Protein AF-A0A7L4TI25-F1 (afdb_monomer_lite)

Sequence (125 aa):
MRWNRIDVKLGLTMITVFLLVFAPFVCVIDQVFCNYYYNKAKEEAHQLTSNYAQMIANNQMLMSTPMVEMAGNITQKKIFLLDEDGDMITFSGTDDLEINIKEFDLQNLFEGRPVFYEYVEPFTD

Foldseek 3Di:
DPDDPVVVVVVVVVVVVVCVVVVVVVVVCVVCVVVVVVVVVVVVVVVVVVVLVVVPVVDDPPPSAVVQQVVCVVVVHWDWDADLVRHTPHIHDDDPDPPPDDPVVVVCVNVVHDDDDDDDPDDPD

pLDDT: mean 70.93, std 12.38, range [39.41, 94.38]

Structure (mmCIF, N/CA/C/O backbone):
data_AF-A0A7L4TI25-F1
#
_entry.id   AF-A0A7L4TI25-F1
#
loop_
_atom_site.group_PDB
_atom_site.id
_atom_site.type_symbol
_atom_site.label_atom_id
_atom_site.label_alt_id
_atom_site.label_comp_id
_atom_site.label_asym_id
_atom_site.label_entity_id
_atom_site.label_seq_id
_atom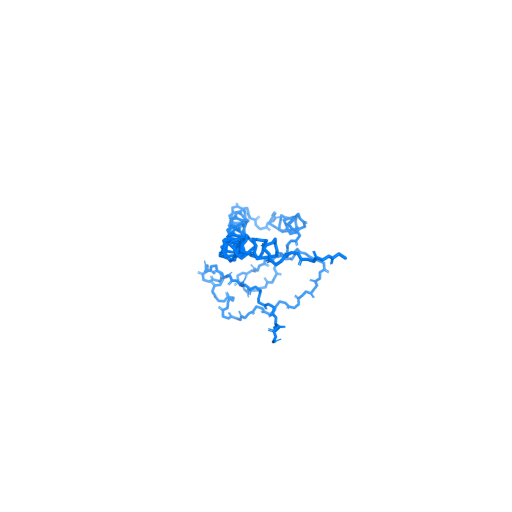_site.pdbx_PDB_ins_code
_atom_site.Cartn_x
_atom_site.Cartn_y
_atom_site.Cartn_z
_atom_site.occupancy
_atom_site.B_iso_or_equiv
_atom_site.auth_seq_id
_atom_site.auth_comp_id
_atom_site.auth_asym_id
_atom_site.auth_atom_id
_atom_site.pdbx_PDB_model_num
ATOM 1 N N . MET A 1 1 ? 18.258 21.243 -45.211 1.00 51.72 1 MET A N 1
ATOM 2 C CA . MET A 1 1 ? 19.111 20.266 -44.495 1.00 51.72 1 MET A CA 1
ATOM 3 C C . MET A 1 1 ? 18.977 18.914 -45.176 1.00 51.72 1 MET A C 1
ATOM 5 O O . MET A 1 1 ? 17.874 18.389 -45.232 1.00 51.72 1 MET A O 1
ATOM 9 N N . ARG A 1 2 ? 20.053 18.385 -45.767 1.00 60.34 2 ARG A N 1
ATOM 10 C CA . ARG A 1 2 ? 20.041 17.088 -46.460 1.00 60.34 2 ARG A CA 1
ATOM 11 C C . ARG A 1 2 ? 20.297 16.007 -45.411 1.00 60.34 2 ARG A C 1
ATOM 13 O O . ARG A 1 2 ? 21.425 15.863 -44.959 1.00 60.34 2 ARG A O 1
ATOM 20 N N . TRP A 1 3 ? 19.245 15.328 -44.964 1.00 64.38 3 TRP A N 1
ATOM 21 C CA . TRP A 1 3 ? 19.360 14.277 -43.954 1.00 64.38 3 TRP A CA 1
ATOM 22 C C . TRP A 1 3 ? 20.154 13.107 -44.534 1.00 64.38 3 TRP A C 1
ATOM 24 O O . TRP A 1 3 ? 19.767 12.517 -45.546 1.00 64.38 3 TRP A O 1
ATOM 34 N N . ASN A 1 4 ? 21.296 12.804 -43.924 1.00 82.19 4 ASN A N 1
ATOM 35 C CA . ASN A 1 4 ? 22.134 11.696 -44.344 1.00 82.19 4 ASN A CA 1
ATOM 36 C C . ASN A 1 4 ? 21.476 10.388 -43.885 1.00 82.19 4 ASN A C 1
ATOM 38 O O . ASN A 1 4 ? 21.213 10.193 -42.700 1.00 82.19 4 ASN A O 1
ATOM 42 N N . ARG A 1 5 ? 21.185 9.479 -44.825 1.00 78.88 5 ARG A N 1
ATOM 43 C CA . ARG A 1 5 ? 20.476 8.218 -44.524 1.00 78.88 5 ARG A CA 1
ATOM 44 C C . ARG A 1 5 ? 21.220 7.340 -43.513 1.00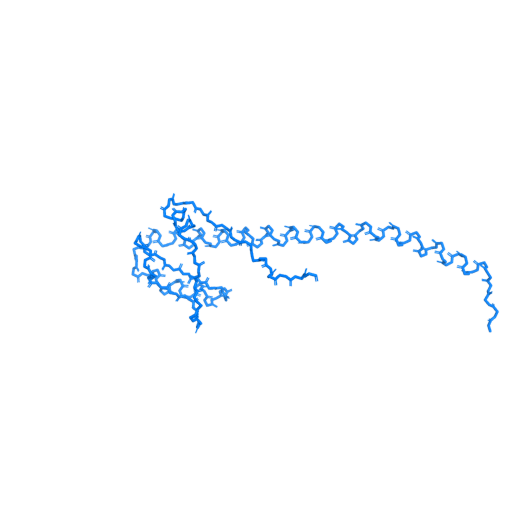 78.88 5 ARG A C 1
ATOM 46 O O . ARG A 1 5 ? 20.579 6.532 -42.851 1.00 78.88 5 ARG A O 1
ATOM 53 N N . ILE A 1 6 ? 22.540 7.492 -43.410 1.00 82.94 6 ILE A N 1
ATOM 54 C CA . ILE A 1 6 ? 23.396 6.746 -42.479 1.00 82.94 6 ILE A CA 1
ATOM 55 C C . ILE A 1 6 ? 23.130 7.198 -41.040 1.00 82.94 6 ILE A C 1
ATOM 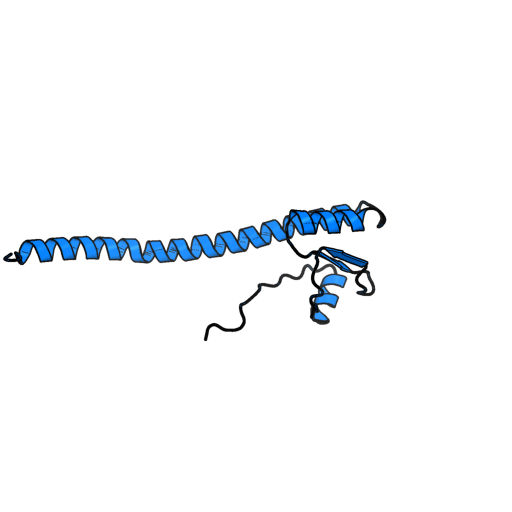57 O O . ILE A 1 6 ? 22.850 6.359 -40.188 1.00 82.94 6 ILE A O 1
ATOM 61 N N . ASP A 1 7 ? 23.116 8.507 -40.799 1.00 82.44 7 ASP A N 1
ATOM 62 C CA . ASP A 1 7 ? 22.922 9.089 -39.466 1.00 82.44 7 ASP A CA 1
ATOM 63 C C . ASP A 1 7 ? 21.534 8.731 -38.913 1.00 82.44 7 ASP A C 1
ATOM 65 O O . ASP A 1 7 ? 21.388 8.350 -37.753 1.00 82.44 7 ASP A O 1
ATOM 69 N N . VAL A 1 8 ? 20.516 8.749 -39.782 1.00 87.56 8 VAL A N 1
ATOM 70 C CA . VAL A 1 8 ? 19.147 8.340 -39.433 1.00 87.56 8 VAL A CA 1
ATOM 71 C C . VAL A 1 8 ? 19.073 6.851 -39.103 1.00 87.56 8 VAL A C 1
ATOM 73 O O . VAL A 1 8 ? 18.423 6.472 -38.132 1.00 87.56 8 VAL A O 1
ATOM 76 N N . LYS A 1 9 ? 19.746 5.993 -39.883 1.00 86.62 9 LYS A N 1
ATOM 77 C CA . LYS A 1 9 ? 19.765 4.544 -39.629 1.00 86.62 9 LYS A CA 1
ATOM 78 C C . LYS A 1 9 ? 20.422 4.221 -38.292 1.00 86.62 9 LYS A C 1
ATOM 80 O O . LYS A 1 9 ? 19.898 3.387 -37.564 1.00 86.62 9 LYS A O 1
ATOM 85 N N . LEU A 1 10 ? 21.529 4.897 -37.981 1.00 89.62 10 LEU A N 1
ATOM 86 C CA . LEU A 1 10 ? 22.281 4.690 -36.748 1.00 89.62 10 LEU A CA 1
ATOM 87 C C . LEU A 1 10 ? 21.478 5.143 -35.518 1.00 89.62 10 LEU A C 1
ATOM 89 O O . LEU A 1 10 ? 21.368 4.405 -34.537 1.00 89.62 10 LEU A O 1
ATOM 93 N N . GLY A 1 11 ? 20.857 6.325 -35.596 1.00 91.00 11 GLY A N 1
ATOM 94 C CA . GLY A 1 11 ? 19.982 6.837 -34.541 1.00 91.00 11 GLY A CA 1
ATOM 95 C C . GLY A 1 11 ? 18.774 5.932 -34.297 1.00 91.00 11 GLY A C 1
ATOM 96 O O . GLY A 1 11 ? 18.476 5.606 -33.150 1.00 91.00 11 GLY A O 1
ATOM 97 N N . LEU A 1 12 ? 18.133 5.451 -35.370 1.00 92.25 12 LEU A N 1
ATOM 98 C CA . LEU A 1 12 ? 17.011 4.517 -35.270 1.00 92.25 12 LEU A CA 1
ATOM 99 C C . LEU A 1 12 ? 17.430 3.222 -34.567 1.00 92.25 12 LEU A C 1
ATOM 101 O O . LEU A 1 12 ? 16.761 2.808 -33.627 1.00 92.25 12 LEU A O 1
ATOM 105 N N . THR A 1 13 ? 18.556 2.615 -34.962 1.00 93.88 13 THR A N 1
ATOM 106 C CA . THR A 1 13 ? 19.039 1.382 -34.322 1.00 93.88 13 THR A CA 1
ATOM 107 C C . THR A 1 13 ? 19.332 1.571 -32.839 1.00 93.88 13 THR A C 1
ATOM 109 O O . THR A 1 13 ? 18.990 0.702 -32.042 1.00 93.88 13 THR A O 1
ATOM 112 N N . MET A 1 14 ? 19.900 2.716 -32.449 1.00 92.94 14 MET A N 1
ATOM 113 C CA . MET A 1 14 ? 20.192 2.996 -31.045 1.00 92.94 14 MET A CA 1
ATOM 114 C C . MET A 1 14 ? 18.901 3.120 -30.226 1.00 92.94 14 MET A C 1
ATOM 116 O O . MET A 1 14 ? 18.775 2.503 -29.171 1.00 92.94 14 MET A O 1
ATOM 120 N N . ILE A 1 15 ? 17.909 3.851 -30.746 1.00 93.56 15 ILE A N 1
ATOM 121 C CA . ILE A 1 15 ? 16.600 4.008 -30.099 1.00 93.56 15 ILE A CA 1
ATOM 122 C C . ILE A 1 15 ? 15.881 2.662 -29.992 1.00 93.56 15 ILE A C 1
ATOM 124 O O . ILE A 1 15 ? 15.333 2.359 -28.937 1.00 93.56 15 ILE A O 1
ATOM 128 N N . THR A 1 16 ? 15.902 1.830 -31.038 1.00 94.38 16 THR A N 1
ATOM 129 C CA . THR A 1 16 ? 15.258 0.508 -31.015 1.00 94.38 16 THR A CA 1
ATOM 130 C C . THR A 1 16 ? 15.850 -0.395 -29.937 1.00 94.38 16 THR A C 1
ATOM 132 O O . THR A 1 16 ? 15.096 -1.043 -29.215 1.00 94.38 16 THR A O 1
ATOM 135 N N . VAL A 1 17 ? 17.179 -0.414 -29.788 1.00 94.19 17 VAL A N 1
ATOM 136 C CA . VAL A 1 17 ? 17.844 -1.194 -28.733 1.00 94.19 17 VAL A CA 1
ATOM 137 C C . VAL A 1 17 ? 17.436 -0.695 -27.349 1.00 94.19 17 VAL A C 1
ATOM 139 O O . VAL A 1 17 ? 17.104 -1.506 -26.490 1.00 94.19 17 VAL A O 1
ATOM 142 N N . PHE A 1 18 ? 17.384 0.623 -27.139 1.00 94.12 18 PHE A N 1
ATOM 143 C CA . PHE A 1 18 ? 16.888 1.175 -25.880 1.00 94.12 18 PHE A CA 1
ATOM 144 C C . PHE A 1 18 ? 15.439 0.771 -25.619 1.00 94.12 18 PHE A C 1
ATOM 146 O O . PHE A 1 18 ? 15.140 0.242 -24.557 1.00 94.12 18 PHE A O 1
ATOM 153 N N . LEU A 1 19 ? 14.542 0.946 -26.585 1.00 93.56 19 LEU A N 1
ATOM 154 C CA . LEU A 1 19 ? 13.122 0.637 -26.416 1.00 93.56 19 LEU A CA 1
ATOM 155 C C . LEU A 1 19 ? 12.905 -0.844 -26.070 1.00 93.56 19 LEU A C 1
ATOM 157 O O . LEU A 1 19 ? 12.102 -1.165 -25.199 1.00 93.56 19 LEU A O 1
ATOM 161 N N . LEU A 1 20 ? 13.694 -1.733 -26.675 1.00 94.31 20 LEU A N 1
ATOM 162 C CA . LEU A 1 20 ? 13.659 -3.165 -26.393 1.00 94.31 20 LEU A CA 1
ATOM 163 C C . LEU A 1 20 ? 14.083 -3.505 -24.955 1.00 94.31 20 LEU A C 1
ATOM 165 O O . LEU A 1 20 ? 13.562 -4.454 -24.378 1.00 94.31 20 LEU A O 1
ATOM 169 N N . VAL A 1 21 ? 14.988 -2.725 -24.361 1.00 93.19 21 VAL A N 1
ATOM 170 C CA . VAL A 1 21 ? 15.411 -2.887 -22.960 1.00 93.19 21 VAL A CA 1
ATOM 171 C C . VAL A 1 21 ? 14.443 -2.203 -21.993 1.00 93.19 21 VAL A C 1
ATOM 173 O O . VAL A 1 21 ? 14.146 -2.743 -20.931 1.00 93.19 21 VAL A O 1
ATOM 176 N N . PHE A 1 22 ? 13.919 -1.032 -22.350 1.00 91.69 22 PHE A N 1
ATOM 177 C CA . PHE A 1 22 ? 13.007 -0.266 -21.501 1.00 91.69 22 PHE A CA 1
ATOM 178 C C . PHE A 1 22 ? 11.609 -0.888 -21.420 1.00 91.69 22 PHE A C 1
ATOM 180 O O . PHE A 1 22 ? 10.992 -0.834 -20.360 1.00 91.69 22 PHE A O 1
ATOM 187 N N . ALA A 1 23 ? 11.116 -1.516 -22.490 1.00 88.44 23 ALA A N 1
ATOM 188 C CA . ALA A 1 23 ? 9.792 -2.139 -22.515 1.00 88.44 23 ALA A CA 1
ATOM 189 C C . ALA A 1 23 ? 9.561 -3.171 -21.385 1.00 88.44 23 ALA A C 1
ATOM 191 O O . ALA A 1 23 ? 8.605 -3.000 -20.626 1.00 88.44 23 ALA A O 1
ATOM 192 N N . PRO A 1 24 ? 10.416 -4.198 -21.190 1.00 88.19 24 PRO A N 1
ATOM 193 C CA . PRO A 1 24 ? 10.250 -5.122 -20.068 1.00 88.19 24 PRO A CA 1
ATOM 194 C C . PRO A 1 24 ? 10.467 -4.429 -18.719 1.00 88.19 24 PRO A C 1
ATOM 196 O O . PRO A 1 24 ? 9.848 -4.807 -17.731 1.00 88.19 24 PRO A O 1
ATOM 199 N N . PHE A 1 25 ? 11.301 -3.389 -18.670 1.00 88.00 25 PHE A N 1
ATOM 200 C CA . PHE A 1 25 ? 11.583 -2.656 -17.440 1.00 88.00 25 PHE A CA 1
ATOM 201 C C . PHE A 1 25 ? 10.349 -1.916 -16.915 1.00 88.00 25 PHE A C 1
ATOM 203 O O . PHE A 1 25 ? 10.057 -1.981 -15.725 1.00 88.00 25 PHE A O 1
ATOM 210 N N . VAL A 1 26 ? 9.582 -1.277 -17.802 1.00 85.81 26 VAL A N 1
ATOM 211 C CA . VAL A 1 26 ? 8.316 -0.618 -17.444 1.00 85.81 26 VAL A CA 1
ATOM 212 C C . VAL A 1 26 ? 7.304 -1.633 -16.907 1.00 85.81 26 VAL A C 1
ATOM 214 O O . VAL A 1 26 ? 6.677 -1.377 -15.885 1.00 85.81 26 VAL A O 1
ATOM 217 N N . CYS A 1 27 ? 7.200 -2.809 -17.532 1.00 83.56 27 CYS A N 1
ATOM 218 C CA . CYS A 1 27 ? 6.302 -3.870 -17.070 1.00 83.56 27 CYS A CA 1
ATOM 219 C C . CYS A 1 27 ? 6.691 -4.404 -15.682 1.00 83.56 27 CYS A C 1
ATOM 221 O O . CYS A 1 27 ? 5.830 -4.635 -14.837 1.00 83.56 27 CYS A O 1
ATOM 223 N N . VAL A 1 28 ? 7.990 -4.594 -15.433 1.00 85.44 28 VAL A N 1
ATOM 224 C CA . VAL A 1 28 ? 8.486 -5.061 -14.131 1.00 85.44 28 VAL A CA 1
ATOM 225 C C . VAL A 1 28 ? 8.269 -4.000 -13.056 1.00 85.44 28 VAL A C 1
ATOM 227 O O . VAL A 1 28 ? 7.889 -4.345 -11.942 1.00 85.44 28 VAL A O 1
ATOM 230 N N . ILE A 1 29 ? 8.475 -2.720 -13.376 1.00 79.94 29 ILE A N 1
ATOM 231 C CA . ILE A 1 29 ? 8.178 -1.615 -12.459 1.00 79.94 29 ILE A CA 1
ATOM 232 C C . ILE A 1 29 ? 6.695 -1.636 -12.095 1.00 79.94 29 ILE A C 1
ATOM 234 O O . ILE A 1 29 ? 6.377 -1.666 -10.915 1.00 79.94 29 ILE A O 1
ATOM 238 N N . ASP A 1 30 ? 5.791 -1.697 -13.067 1.00 76.19 30 ASP A N 1
ATOM 239 C CA . ASP A 1 30 ? 4.356 -1.707 -12.777 1.00 76.19 30 ASP A CA 1
ATOM 240 C C . ASP A 1 30 ? 3.968 -2.875 -11.853 1.00 76.19 30 ASP A C 1
ATOM 242 O O . ASP A 1 30 ? 3.370 -2.681 -10.797 1.00 76.19 30 ASP A O 1
ATOM 246 N N . GLN A 1 31 ? 4.442 -4.084 -12.160 1.00 75.75 31 GLN A N 1
ATOM 247 C CA . GLN A 1 31 ? 4.127 -5.267 -11.365 1.00 75.75 31 GLN A CA 1
ATOM 248 C C . GLN A 1 31 ? 4.737 -5.226 -9.957 1.00 75.75 31 GLN A C 1
ATOM 250 O O . GLN A 1 31 ? 4.081 -5.609 -8.987 1.00 75.75 31 GLN A O 1
ATOM 255 N N . VAL A 1 32 ? 5.986 -4.770 -9.821 1.00 80.94 32 VAL A N 1
ATOM 256 C CA . VAL A 1 32 ? 6.660 -4.673 -8.519 1.00 80.94 32 VAL A CA 1
ATOM 257 C C . VAL A 1 32 ? 6.020 -3.585 -7.674 1.00 80.94 32 VAL A C 1
ATOM 259 O O . VAL A 1 32 ? 5.752 -3.827 -6.503 1.00 80.94 32 VAL A O 1
ATOM 262 N N . PHE A 1 33 ? 5.747 -2.412 -8.243 1.00 74.94 33 PHE A N 1
ATOM 263 C CA . PHE A 1 33 ? 5.173 -1.300 -7.498 1.00 74.94 33 PHE A CA 1
ATOM 264 C C . PHE A 1 33 ? 3.716 -1.584 -7.124 1.00 74.94 33 PHE A C 1
ATOM 266 O O . PHE A 1 33 ? 3.399 -1.502 -5.942 1.00 74.94 33 PHE A O 1
ATOM 273 N N . CYS A 1 34 ? 2.853 -2.012 -8.047 1.00 74.94 34 CYS A N 1
ATOM 274 C CA . CYS A 1 34 ? 1.454 -2.325 -7.734 1.00 74.94 34 CYS A CA 1
ATOM 275 C C . CYS A 1 34 ? 1.337 -3.435 -6.684 1.00 74.94 34 CYS A C 1
ATOM 277 O O . CYS A 1 34 ? 0.668 -3.261 -5.666 1.00 74.94 34 CYS A O 1
ATOM 279 N N . ASN A 1 35 ? 2.058 -4.546 -6.866 1.00 75.25 35 ASN A N 1
ATOM 280 C CA . ASN A 1 35 ? 1.999 -5.659 -5.922 1.00 75.25 35 ASN A CA 1
ATOM 281 C C . ASN A 1 35 ? 2.626 -5.292 -4.565 1.00 75.25 35 ASN A C 1
ATOM 283 O O . ASN A 1 35 ? 2.119 -5.684 -3.516 1.00 75.25 35 ASN A O 1
ATOM 287 N N . TYR A 1 36 ? 3.715 -4.517 -4.550 1.00 78.69 36 TYR A N 1
ATOM 288 C CA . TYR A 1 36 ? 4.327 -4.058 -3.303 1.00 78.69 36 TYR A CA 1
ATOM 289 C C . TYR A 1 36 ? 3.425 -3.085 -2.547 1.00 78.69 36 TYR A C 1
ATOM 291 O O . TYR A 1 36 ? 3.212 -3.274 -1.353 1.00 78.69 36 TYR A O 1
ATOM 299 N N . TYR A 1 37 ? 2.880 -2.067 -3.216 1.00 76.62 37 TYR A N 1
ATOM 300 C CA . TYR A 1 37 ? 2.000 -1.089 -2.579 1.00 76.62 37 TYR A CA 1
ATOM 301 C C . TYR A 1 37 ? 0.731 -1.747 -2.049 1.00 76.62 37 TYR A C 1
ATOM 303 O O . TYR A 1 37 ? 0.343 -1.461 -0.919 1.00 76.62 37 TYR A O 1
ATOM 311 N N . TYR A 1 38 ? 0.137 -2.669 -2.810 1.00 75.06 38 TYR A N 1
ATOM 312 C CA . TYR A 1 38 ? -1.029 -3.423 -2.362 1.00 75.06 38 TYR A CA 1
ATOM 313 C C . TYR A 1 38 ? -0.721 -4.264 -1.122 1.00 75.06 38 TYR A C 1
ATOM 315 O O . TYR A 1 38 ? -1.379 -4.128 -0.090 1.00 75.06 38 TYR A O 1
ATOM 323 N N . ASN A 1 39 ? 0.325 -5.095 -1.188 1.00 77.56 39 ASN A N 1
ATOM 324 C CA . ASN A 1 39 ? 0.686 -5.961 -0.069 1.00 77.56 39 ASN A CA 1
ATOM 325 C C . ASN A 1 39 ? 1.091 -5.150 1.162 1.00 77.56 39 ASN A C 1
ATOM 327 O O . ASN A 1 39 ? 0.724 -5.507 2.276 1.00 77.56 39 ASN A O 1
ATOM 331 N N . LYS A 1 40 ? 1.792 -4.030 0.971 1.00 80.25 40 LYS A N 1
ATOM 332 C CA . LYS A 1 40 ? 2.168 -3.132 2.060 1.00 80.25 40 LYS A CA 1
ATOM 333 C C . LYS A 1 40 ? 0.951 -2.449 2.681 1.00 80.25 40 LYS A C 1
ATOM 335 O O . LYS A 1 40 ? 0.844 -2.432 3.899 1.00 80.25 40 LYS A O 1
ATOM 340 N N . ALA A 1 41 ? 0.017 -1.945 1.876 1.00 75.56 41 ALA A N 1
ATOM 341 C CA . ALA A 1 41 ? -1.212 -1.337 2.381 1.00 75.56 41 ALA A CA 1
ATOM 342 C C . ALA A 1 41 ? -2.067 -2.348 3.160 1.00 75.56 41 ALA A C 1
ATOM 344 O O . ALA A 1 41 ? -2.616 -2.015 4.211 1.00 75.56 41 ALA A O 1
ATOM 345 N N . LYS A 1 42 ? -2.142 -3.593 2.672 1.00 77.88 42 LYS A N 1
ATOM 346 C CA . LYS A 1 42 ? -2.825 -4.696 3.355 1.00 77.88 42 LYS A CA 1
ATOM 347 C C . LYS A 1 42 ? -2.150 -5.057 4.678 1.00 77.88 42 LYS A C 1
ATOM 349 O O . LYS A 1 42 ? -2.839 -5.205 5.683 1.00 77.88 42 LYS A O 1
ATOM 354 N N . GLU A 1 43 ? -0.826 -5.168 4.687 1.00 82.00 43 GLU A N 1
ATOM 355 C CA . GLU A 1 43 ? -0.045 -5.469 5.889 1.00 82.00 43 GLU A CA 1
ATOM 356 C C . GLU A 1 43 ? -0.180 -4.355 6.936 1.00 82.00 43 GLU A C 1
ATOM 358 O O . GLU A 1 43 ? -0.475 -4.625 8.096 1.00 82.00 43 GLU A O 1
ATOM 363 N N . GLU A 1 44 ? -0.055 -3.090 6.528 1.00 79.44 44 GLU A N 1
ATOM 364 C CA . GLU A 1 44 ? -0.241 -1.937 7.414 1.00 79.44 44 GLU A CA 1
ATOM 365 C C . GLU A 1 44 ? -1.660 -1.893 7.994 1.00 79.44 44 GLU A C 1
ATOM 367 O O . GLU A 1 44 ? -1.830 -1.655 9.191 1.00 79.44 44 GLU A O 1
ATOM 372 N N . ALA A 1 45 ? -2.686 -2.162 7.178 1.00 76.12 45 ALA A N 1
ATOM 373 C CA . ALA A 1 45 ? -4.060 -2.265 7.658 1.00 76.12 45 ALA A CA 1
ATOM 374 C C . ALA A 1 45 ? -4.218 -3.409 8.670 1.00 76.12 45 ALA A C 1
ATOM 376 O O . ALA A 1 45 ? -4.819 -3.211 9.723 1.00 76.12 45 ALA A O 1
ATOM 377 N N . HIS A 1 46 ? -3.637 -4.579 8.398 1.00 79.81 46 HIS A N 1
ATOM 378 C CA . HIS A 1 46 ? -3.705 -5.721 9.303 1.00 79.81 46 HIS A CA 1
ATOM 379 C C . HIS A 1 46 ? -3.023 -5.438 10.648 1.00 79.81 46 HIS A C 1
ATOM 381 O O . HIS A 1 46 ? -3.609 -5.698 11.700 1.00 79.81 46 HIS A O 1
ATOM 387 N N . GLN A 1 47 ? -1.826 -4.848 10.631 1.00 82.06 47 GLN A N 1
ATOM 388 C CA . GLN A 1 47 ? -1.090 -4.497 11.844 1.00 82.06 47 GLN A CA 1
ATOM 389 C C . GLN A 1 47 ? -1.828 -3.448 12.676 1.00 82.06 47 GLN A C 1
ATOM 391 O O . GLN A 1 47 ? -1.965 -3.614 13.888 1.00 82.06 47 GLN A O 1
ATOM 396 N N . LEU A 1 48 ? -2.340 -2.390 12.040 1.00 74.88 48 LEU A N 1
ATOM 397 C CA . LEU A 1 48 ? -3.122 -1.364 12.728 1.00 74.88 48 LEU A CA 1
ATOM 398 C C . LEU A 1 48 ? -4.382 -1.968 13.353 1.00 74.88 48 LEU A C 1
ATOM 400 O O . LEU A 1 48 ? -4.582 -1.825 14.557 1.00 74.88 48 LEU A O 1
ATOM 404 N N . THR A 1 49 ? -5.188 -2.699 12.580 1.00 74.81 49 THR A N 1
ATOM 405 C CA . THR A 1 49 ? -6.427 -3.308 13.081 1.00 74.81 49 THR A CA 1
ATOM 406 C C . THR A 1 49 ? -6.160 -4.324 14.191 1.00 74.81 49 THR A C 1
ATOM 408 O O . THR A 1 49 ? -6.866 -4.310 15.194 1.00 74.81 49 THR A O 1
ATOM 411 N N . SER A 1 50 ? -5.117 -5.154 14.079 1.00 79.19 50 SER A N 1
ATOM 412 C CA . SER A 1 50 ? -4.729 -6.093 15.142 1.00 79.19 50 SER A CA 1
ATOM 413 C C . SER A 1 50 ? -4.318 -5.365 16.423 1.00 79.19 50 SER A C 1
ATOM 415 O O . SER A 1 50 ? -4.723 -5.762 17.515 1.00 79.19 50 SER A O 1
ATOM 417 N N . ASN A 1 51 ? -3.540 -4.285 16.310 1.00 77.00 51 ASN A N 1
ATOM 418 C CA . ASN A 1 51 ? -3.138 -3.486 17.466 1.00 77.00 51 ASN A CA 1
ATOM 419 C C . ASN A 1 51 ? -4.350 -2.830 18.139 1.00 77.00 51 ASN A C 1
ATOM 421 O O . ASN A 1 51 ? -4.469 -2.888 19.362 1.00 77.00 51 ASN A O 1
ATOM 425 N N . TYR A 1 52 ? -5.284 -2.272 17.363 1.00 70.81 52 TYR A N 1
ATOM 426 C CA . TYR A 1 52 ? -6.524 -1.713 17.906 1.00 70.81 52 TYR A CA 1
ATOM 427 C C . TYR A 1 52 ? -7.400 -2.783 18.565 1.00 70.81 52 TYR A C 1
ATOM 429 O O . TYR A 1 52 ? -7.864 -2.572 19.683 1.00 70.81 52 TYR A O 1
ATOM 437 N N . ALA A 1 53 ? -7.566 -3.951 17.939 1.00 73.56 53 ALA A N 1
ATOM 438 C CA . ALA A 1 53 ? -8.330 -5.059 18.508 1.00 73.56 53 ALA A CA 1
ATOM 439 C C . ALA A 1 53 ? -7.739 -5.535 19.846 1.00 73.56 53 ALA A C 1
ATOM 441 O O . ALA A 1 53 ? -8.476 -5.727 20.809 1.00 73.56 53 ALA A O 1
ATOM 442 N N . GLN A 1 54 ? -6.410 -5.653 19.951 1.00 75.44 54 GLN A N 1
ATOM 443 C CA . GLN A 1 54 ? -5.743 -6.001 21.211 1.00 75.44 54 GLN A CA 1
ATOM 444 C C . GLN A 1 54 ? -5.896 -4.914 22.281 1.00 75.44 54 GLN A C 1
ATOM 446 O O . GLN A 1 54 ? -6.060 -5.232 23.459 1.00 75.44 54 GLN A O 1
ATOM 451 N N . MET A 1 55 ? -5.851 -3.634 21.898 1.00 69.31 55 MET A N 1
ATOM 452 C CA . MET A 1 55 ? -6.076 -2.525 22.830 1.00 69.31 55 MET A CA 1
ATOM 453 C C . MET A 1 55 ? -7.506 -2.529 23.377 1.00 69.31 55 MET A C 1
ATOM 455 O O . MET A 1 55 ? -7.682 -2.338 24.577 1.00 69.31 55 MET A O 1
ATOM 459 N N . ILE A 1 56 ? -8.504 -2.791 22.527 1.00 70.00 56 ILE A N 1
ATOM 460 C CA . ILE A 1 56 ? -9.917 -2.895 22.923 1.00 70.00 56 ILE A CA 1
ATOM 461 C C . ILE A 1 56 ? -10.148 -4.140 23.790 1.00 70.00 56 ILE A C 1
ATOM 463 O O . ILE A 1 56 ? -10.806 -4.050 24.819 1.00 70.00 56 ILE A O 1
ATOM 467 N N . ALA A 1 57 ? -9.562 -5.287 23.435 1.00 70.75 57 ALA A N 1
ATOM 468 C CA . ALA A 1 57 ? -9.694 -6.517 24.218 1.00 70.75 57 ALA A CA 1
ATOM 469 C C . ALA A 1 57 ? -9.081 -6.397 25.627 1.00 70.75 57 ALA A C 1
ATOM 471 O O . ALA A 1 57 ? -9.598 -6.978 26.580 1.00 70.75 57 ALA A O 1
ATOM 472 N N . ASN A 1 58 ? -7.988 -5.638 25.771 1.00 68.75 58 ASN A N 1
ATOM 473 C CA . ASN A 1 58 ? -7.292 -5.467 27.050 1.00 68.75 58 ASN A CA 1
ATOM 474 C C . ASN A 1 58 ? -7.843 -4.321 27.918 1.00 68.75 58 ASN A C 1
ATOM 476 O O . ASN A 1 58 ? -7.655 -4.355 29.134 1.00 68.75 58 ASN A O 1
ATOM 480 N N . ASN A 1 59 ? -8.499 -3.309 27.338 1.00 58.31 59 ASN A N 1
ATOM 481 C CA . ASN A 1 59 ? -9.114 -2.206 28.080 1.00 58.31 59 ASN A CA 1
ATOM 482 C C . ASN A 1 59 ? -10.636 -2.283 27.973 1.00 58.31 59 ASN A C 1
ATOM 484 O O . ASN A 1 59 ? -11.206 -2.007 26.923 1.00 58.31 59 ASN A O 1
ATOM 488 N N . GLN A 1 60 ? -11.291 -2.601 29.092 1.00 55.16 60 GLN A N 1
ATOM 489 C CA . GLN A 1 60 ? -12.746 -2.573 29.240 1.00 55.16 60 GLN A CA 1
ATOM 490 C C . GLN A 1 60 ? -13.337 -1.299 28.610 1.00 55.16 60 GLN A C 1
ATOM 492 O O . GLN A 1 60 ? -13.027 -0.205 29.077 1.00 55.16 60 GLN A O 1
ATOM 497 N N . MET A 1 61 ? -14.150 -1.495 27.563 1.00 52.91 61 MET A N 1
ATOM 498 C CA . MET A 1 61 ? -15.169 -0.689 26.847 1.00 52.91 61 MET A CA 1
ATOM 499 C C . MET A 1 61 ? -15.312 0.839 27.071 1.00 52.91 61 MET A C 1
ATOM 501 O O . MET A 1 61 ? -15.781 1.551 26.192 1.00 52.91 61 MET A O 1
ATOM 505 N N . LEU A 1 62 ? -14.933 1.377 28.228 1.00 49.94 62 LEU A N 1
ATOM 506 C CA . LEU A 1 62 ? -15.053 2.783 28.622 1.00 49.94 62 LEU A CA 1
ATOM 507 C C . LEU A 1 62 ? -13.947 3.693 28.052 1.00 49.94 62 LEU A C 1
ATOM 509 O O . LEU A 1 62 ? -14.125 4.908 28.032 1.00 49.94 62 LEU A O 1
ATOM 513 N N . MET A 1 63 ? -12.820 3.140 27.580 1.00 52.56 63 MET A N 1
ATOM 514 C CA . MET A 1 63 ? -11.743 3.910 26.921 1.00 52.56 63 MET A CA 1
ATOM 515 C C . MET A 1 63 ? -11.604 3.637 25.415 1.00 52.56 63 MET A C 1
ATOM 517 O O . MET A 1 63 ? -10.868 4.348 24.733 1.00 52.56 63 MET A O 1
ATOM 521 N N . SER A 1 64 ? -12.308 2.640 24.872 1.00 57.81 64 SER A N 1
ATOM 522 C CA . SER A 1 64 ? -12.198 2.237 23.463 1.00 57.81 64 SER A CA 1
ATOM 523 C C . SER A 1 64 ? -12.837 3.243 22.505 1.00 57.81 64 SER A C 1
ATOM 525 O O . SER A 1 64 ? -12.275 3.507 21.447 1.00 57.81 64 SER A O 1
ATOM 527 N N . THR A 1 65 ? -13.955 3.865 22.881 1.00 61.38 65 THR A N 1
ATOM 528 C CA . THR A 1 65 ? -14.696 4.819 22.036 1.00 61.38 65 THR A CA 1
ATOM 529 C C . THR A 1 65 ? -13.863 6.043 21.616 1.00 61.38 65 THR A C 1
ATOM 531 O O . THR A 1 65 ? -13.654 6.223 20.414 1.00 61.38 65 THR A O 1
ATOM 534 N N . PRO A 1 66 ? -13.288 6.843 22.544 1.00 65.50 66 PRO A N 1
ATOM 535 C CA . PRO A 1 66 ? -12.461 7.992 22.165 1.00 65.50 66 PRO A CA 1
ATOM 536 C C . PRO A 1 66 ? -11.145 7.581 21.485 1.00 65.50 66 PRO A C 1
ATOM 538 O O . PRO A 1 66 ? -10.606 8.335 20.675 1.00 65.50 66 PRO A O 1
ATOM 541 N N . MET A 1 67 ? -10.621 6.382 21.772 1.00 66.06 67 MET A N 1
ATOM 542 C CA . MET A 1 67 ? -9.431 5.858 21.091 1.00 66.06 67 MET A CA 1
ATOM 543 C C . MET A 1 67 ? -9.710 5.512 19.625 1.00 66.06 67 MET A C 1
ATOM 545 O O . MET A 1 67 ? -8.885 5.828 18.770 1.00 66.06 67 MET A O 1
ATOM 549 N N . VAL A 1 68 ? -10.858 4.897 19.326 1.00 67.19 68 VAL A N 1
ATOM 550 C CA . VAL A 1 68 ? -11.289 4.584 17.954 1.00 67.19 68 VAL A CA 1
ATOM 551 C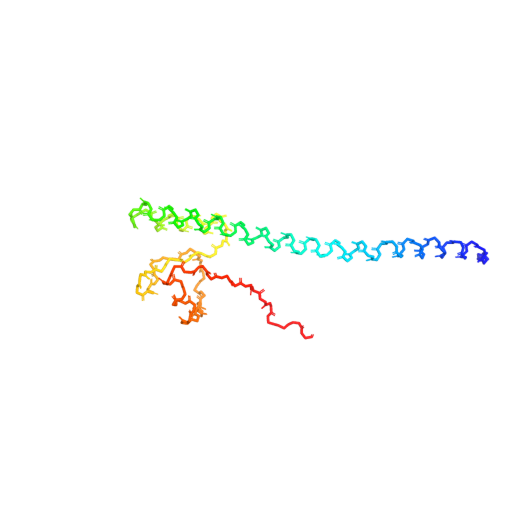 C . VAL A 1 68 ? -11.570 5.867 17.168 1.00 67.19 68 VAL A C 1
ATOM 553 O O . VAL A 1 68 ? -11.142 5.991 16.019 1.00 67.19 68 VAL A O 1
ATOM 556 N N . GLU A 1 69 ? -12.200 6.864 17.797 1.00 67.50 69 GLU A N 1
ATOM 557 C CA . GLU A 1 69 ? -12.397 8.189 17.199 1.00 67.50 69 GLU A CA 1
ATOM 558 C C . GLU A 1 69 ? -11.068 8.863 16.843 1.00 67.50 69 GLU A C 1
ATOM 560 O O . GLU A 1 69 ? -10.868 9.275 15.697 1.00 67.50 69 GLU A O 1
ATOM 565 N N . MET A 1 70 ? -10.130 8.921 17.793 1.00 69.12 70 MET A N 1
ATOM 566 C CA . MET A 1 70 ? -8.811 9.522 17.592 1.00 69.12 70 MET A CA 1
ATOM 567 C C . MET A 1 70 ? -7.993 8.767 16.536 1.00 69.12 70 MET A C 1
ATOM 569 O O . MET A 1 70 ? -7.325 9.391 15.713 1.00 69.12 70 MET A O 1
ATOM 573 N N . ALA A 1 71 ? -8.076 7.435 16.517 1.00 66.50 71 ALA A N 1
ATOM 574 C CA . ALA A 1 71 ? -7.437 6.592 15.514 1.00 66.50 71 ALA A CA 1
ATOM 575 C C . ALA A 1 71 ? -7.936 6.891 14.097 1.00 66.50 71 ALA A C 1
ATOM 577 O O . ALA A 1 71 ? -7.121 7.078 13.191 1.00 66.50 71 ALA A O 1
ATOM 578 N N . GLY A 1 72 ? -9.253 6.984 13.897 1.00 65.31 72 GLY A N 1
ATOM 579 C CA . GLY A 1 72 ? -9.808 7.311 12.583 1.00 65.31 72 GLY A CA 1
ATOM 580 C C . GLY A 1 72 ? -9.483 8.743 12.147 1.00 65.31 72 GLY A C 1
ATOM 581 O O . GLY A 1 72 ? -9.151 8.969 10.985 1.00 65.31 72 GLY A O 1
ATOM 582 N N . ASN A 1 73 ? -9.427 9.695 13.085 1.00 65.88 73 ASN A N 1
ATOM 583 C CA . ASN A 1 73 ? -9.047 11.079 12.791 1.00 65.88 73 ASN A CA 1
ATOM 584 C C . ASN A 1 73 ? -7.560 11.206 12.391 1.00 65.88 73 ASN A C 1
ATOM 586 O O . ASN A 1 73 ? -7.231 11.861 11.404 1.00 65.88 73 ASN A O 1
ATOM 590 N N . ILE A 1 74 ? -6.652 10.517 13.096 1.00 67.38 74 ILE A N 1
ATOM 591 C CA . ILE A 1 74 ? -5.210 10.513 12.775 1.00 67.38 74 ILE A CA 1
ATOM 592 C C . ILE A 1 74 ? -4.935 9.805 11.449 1.00 67.38 74 ILE A C 1
ATOM 594 O O . ILE A 1 74 ? -4.119 10.265 10.653 1.00 67.38 74 ILE A O 1
ATOM 598 N N . THR A 1 75 ? -5.587 8.667 11.217 1.00 62.94 75 THR A N 1
ATOM 599 C CA . THR A 1 75 ? -5.345 7.862 10.014 1.00 62.94 75 THR A CA 1
ATOM 600 C C . THR A 1 75 ? -6.105 8.378 8.794 1.00 62.94 75 THR A C 1
ATOM 602 O O . THR A 1 75 ? -5.839 7.903 7.692 1.00 62.94 75 THR A O 1
ATOM 605 N N . GLN A 1 76 ? -7.038 9.324 8.977 1.00 62.44 76 GLN A N 1
ATOM 606 C CA . GLN A 1 76 ? -8.044 9.719 7.982 1.00 62.44 76 GLN A CA 1
ATOM 607 C C . GLN A 1 76 ? -8.785 8.511 7.378 1.00 62.44 76 GLN A C 1
ATOM 609 O O . GLN A 1 76 ? -9.267 8.560 6.246 1.00 62.44 76 GLN A O 1
ATOM 614 N N . LYS A 1 77 ? -8.863 7.402 8.123 1.00 65.81 77 LYS A N 1
ATOM 615 C CA . LYS A 1 77 ? -9.568 6.180 7.733 1.00 65.81 77 LYS A CA 1
ATOM 616 C C . LYS A 1 77 ? -10.833 6.056 8.567 1.00 65.81 77 LYS A C 1
ATOM 618 O O . LYS A 1 77 ? -10.838 6.347 9.759 1.00 65.81 77 LYS A O 1
ATOM 623 N N . LYS A 1 78 ? -11.904 5.587 7.932 1.00 67.44 78 LYS A N 1
ATOM 624 C CA . LYS A 1 78 ? -13.186 5.331 8.592 1.00 67.44 78 LYS A CA 1
ATOM 625 C C . LYS A 1 78 ? -13.075 4.034 9.394 1.00 67.44 78 LYS A C 1
ATOM 627 O O . LYS A 1 78 ? -12.769 2.991 8.818 1.00 67.44 78 LYS A O 1
ATOM 632 N N . ILE A 1 79 ? -13.279 4.109 10.708 1.00 68.50 79 ILE A N 1
ATOM 633 C CA . ILE A 1 79 ? -13.233 2.958 11.622 1.00 68.50 79 ILE A CA 1
ATOM 634 C C . ILE A 1 79 ? -14.600 2.826 12.292 1.00 68.50 79 ILE A C 1
ATOM 636 O O . ILE A 1 79 ? -15.162 3.821 12.754 1.00 68.50 79 ILE A O 1
ATOM 640 N N . PHE A 1 80 ? -15.115 1.600 12.341 1.00 71.44 80 PHE A N 1
ATOM 641 C CA . PHE A 1 80 ? -16.409 1.259 12.924 1.00 71.44 80 PHE A CA 1
ATOM 642 C C . PHE A 1 80 ? -16.207 0.201 14.006 1.00 71.44 80 PHE A C 1
ATOM 644 O O . PHE A 1 80 ? -15.429 -0.735 13.809 1.00 71.44 80 PHE A O 1
ATOM 651 N N . LEU A 1 81 ? -16.900 0.355 15.134 1.00 70.75 81 LEU A N 1
ATOM 652 C CA . LEU A 1 81 ? -16.962 -0.651 16.191 1.00 70.75 81 LEU A CA 1
ATOM 653 C C . LEU A 1 81 ? -18.381 -1.219 16.248 1.00 70.75 81 LEU A C 1
ATOM 655 O O . LEU A 1 81 ? -19.341 -0.457 16.353 1.00 70.75 81 LEU A O 1
ATOM 659 N N . LEU A 1 82 ? -18.489 -2.541 16.173 1.00 71.50 82 LEU A N 1
ATOM 660 C CA . LEU A 1 82 ? -19.745 -3.290 16.205 1.00 71.50 82 LEU A CA 1
ATOM 661 C C . LEU A 1 82 ? -19.815 -4.078 17.520 1.00 71.50 82 LEU A C 1
ATOM 663 O O . LEU A 1 82 ? -18.785 -4.576 17.980 1.00 71.50 82 LEU A O 1
ATOM 667 N N . ASP A 1 83 ? -21.004 -4.160 18.107 1.00 65.25 83 ASP A N 1
ATOM 668 C CA . ASP A 1 83 ? -21.314 -5.020 19.252 1.00 65.25 83 ASP A CA 1
ATOM 669 C C . ASP A 1 83 ? -21.524 -6.476 18.809 1.00 65.25 83 ASP A C 1
ATOM 671 O O . ASP A 1 83 ? -21.658 -6.756 17.616 1.00 65.25 83 ASP A O 1
ATOM 675 N N . GLU A 1 84 ? -21.588 -7.403 19.766 1.00 65.19 84 GLU A N 1
ATOM 676 C CA . GLU A 1 84 ? -21.849 -8.834 19.546 1.00 65.19 84 GLU A CA 1
ATOM 677 C C . GLU A 1 84 ? -23.184 -9.094 18.822 1.00 65.19 84 GLU A C 1
ATOM 679 O O . GLU A 1 84 ? -23.309 -10.085 18.103 1.00 65.19 84 GLU A O 1
ATOM 684 N N . ASP A 1 85 ? -24.146 -8.176 18.945 1.00 60.03 85 ASP A N 1
ATOM 685 C CA . ASP A 1 85 ? -25.445 -8.219 18.261 1.00 60.03 85 ASP A CA 1
ATOM 686 C C . ASP A 1 85 ? -25.429 -7.554 16.864 1.00 60.03 85 ASP A C 1
ATOM 688 O O . ASP A 1 85 ? -26.424 -7.581 16.140 1.00 60.03 85 ASP A O 1
ATOM 692 N N . GLY A 1 86 ? -24.297 -6.970 16.450 1.00 59.78 86 GLY A N 1
ATOM 693 C CA . GLY A 1 86 ? -24.151 -6.252 15.177 1.00 59.78 86 GLY A CA 1
ATOM 694 C C . GLY A 1 86 ? -24.597 -4.796 15.205 1.00 59.78 86 GLY A C 1
ATOM 695 O O . GLY A 1 86 ? -24.528 -4.121 14.176 1.00 59.78 86 GLY A O 1
ATOM 696 N N . ASP A 1 87 ? -24.987 -4.295 16.375 1.00 61.00 87 ASP A N 1
ATOM 697 C CA . ASP A 1 87 ? -25.283 -2.884 16.584 1.00 61.00 87 ASP A CA 1
ATOM 698 C C . ASP A 1 87 ? -23.997 -2.045 16.596 1.00 61.00 87 ASP A C 1
ATOM 700 O O . ASP A 1 87 ? -22.969 -2.419 17.162 1.00 61.00 87 ASP A O 1
ATOM 704 N N . MET A 1 88 ? -24.027 -0.884 15.942 1.00 63.59 88 MET A N 1
ATOM 705 C CA . MET A 1 88 ? -22.867 0.002 15.856 1.00 63.59 88 MET A CA 1
ATOM 706 C C . MET A 1 88 ? -22.671 0.757 17.178 1.00 63.59 88 MET A C 1
ATOM 708 O O . MET A 1 88 ? -23.464 1.631 17.522 1.00 63.59 88 MET A O 1
ATOM 712 N N . ILE A 1 89 ? -21.585 0.458 17.898 1.00 62.66 89 ILE A N 1
ATOM 713 C CA . ILE A 1 89 ? -21.248 1.104 19.177 1.00 62.66 89 ILE A CA 1
ATOM 714 C C . ILE A 1 89 ? -20.635 2.492 18.940 1.00 62.66 89 ILE A C 1
ATOM 716 O O . ILE A 1 89 ? -20.919 3.430 19.684 1.00 62.66 89 ILE A O 1
ATOM 720 N N . THR A 1 90 ? -19.764 2.639 17.930 1.00 60.53 90 THR A N 1
ATOM 721 C CA . THR A 1 90 ? -19.141 3.933 17.602 1.00 60.53 90 THR A CA 1
ATOM 722 C C . THR A 1 90 ? -18.632 4.014 16.165 1.00 60.53 90 THR A C 1
ATOM 724 O O . THR A 1 90 ? -18.242 3.006 15.568 1.00 60.53 90 THR A O 1
ATOM 727 N N . PHE A 1 91 ? -18.555 5.241 15.646 1.00 65.75 91 PHE A N 1
ATOM 728 C CA . PHE A 1 91 ? -18.007 5.578 14.333 1.00 65.75 91 PHE A CA 1
ATOM 729 C C . PHE A 1 91 ? -16.945 6.678 14.446 1.00 65.75 91 PHE A C 1
ATOM 731 O O . PHE A 1 91 ? -17.101 7.610 15.230 1.00 65.75 91 PHE A O 1
ATOM 738 N N . SER A 1 92 ? -15.878 6.585 13.648 1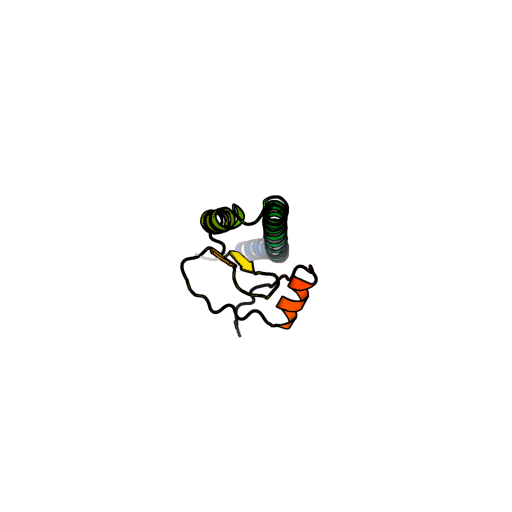.00 59.47 92 SER A N 1
ATOM 739 C CA . SER A 1 92 ? -14.952 7.695 13.401 1.00 59.47 92 SER A CA 1
ATOM 740 C C . SER A 1 92 ? -15.105 8.200 11.961 1.00 59.47 92 SER A C 1
ATOM 742 O O . SER A 1 92 ? -14.663 7.543 11.012 1.00 59.47 92 SER A O 1
ATOM 744 N N . GLY A 1 93 ? -15.747 9.363 11.802 1.00 55.03 93 GLY A N 1
ATOM 745 C CA . GLY A 1 93 ? -15.927 10.061 10.526 1.00 55.03 93 GLY A CA 1
ATOM 746 C C . GLY A 1 93 ? -17.104 11.047 10.541 1.00 55.03 93 GLY A C 1
ATOM 747 O O . GLY A 1 93 ? -17.950 11.004 11.425 1.00 55.03 93 GLY A O 1
ATOM 748 N N . THR A 1 94 ? -17.150 11.965 9.571 1.00 51.03 94 THR A N 1
ATOM 749 C CA . THR A 1 94 ? -18.184 13.020 9.476 1.00 51.03 94 THR A CA 1
ATOM 750 C C . THR A 1 94 ? -19.327 12.702 8.510 1.00 51.03 94 THR A C 1
ATOM 752 O O . THR A 1 94 ? -20.276 13.475 8.443 1.00 51.03 94 THR A O 1
ATOM 755 N N . ASP A 1 95 ? -19.248 11.591 7.771 1.00 50.19 95 ASP A N 1
ATOM 756 C CA . ASP A 1 95 ? -20.251 11.213 6.768 1.00 50.19 95 ASP A CA 1
ATOM 757 C C . ASP A 1 95 ? -20.977 9.928 7.171 1.00 50.19 95 ASP A C 1
ATOM 759 O O . ASP A 1 95 ? -20.330 8.883 7.303 1.00 50.19 95 ASP A O 1
ATOM 763 N N . ASP A 1 96 ? -22.306 10.012 7.267 1.00 46.50 96 ASP A N 1
ATOM 764 C CA . ASP A 1 96 ? -23.240 8.882 7.198 1.00 46.50 96 ASP A CA 1
ATOM 765 C C . ASP A 1 96 ? -23.057 8.192 5.838 1.00 46.50 96 ASP A C 1
ATOM 767 O O . ASP A 1 96 ? -23.657 8.565 4.829 1.00 46.50 96 ASP A O 1
ATOM 771 N N . LEU A 1 97 ? -22.161 7.211 5.772 1.00 50.34 97 LEU A N 1
ATOM 772 C CA . LEU A 1 97 ? -22.145 6.275 4.657 1.00 50.34 97 LEU A CA 1
ATOM 773 C C . LEU A 1 97 ? -23.013 5.086 5.047 1.00 50.34 97 LEU A C 1
ATOM 775 O O . LEU A 1 97 ? -22.717 4.416 6.033 1.00 50.34 97 LEU A O 1
ATOM 779 N N . GLU A 1 98 ? -24.049 4.807 4.254 1.00 50.31 98 GLU A N 1
ATOM 780 C CA . GLU A 1 98 ? -24.763 3.529 4.296 1.00 50.31 98 GLU A CA 1
ATOM 781 C C . GLU A 1 98 ? -23.758 2.406 4.017 1.00 50.31 98 GLU A C 1
ATOM 783 O O . GLU A 1 98 ? -23.405 2.110 2.873 1.00 50.31 98 GLU A O 1
ATOM 788 N N . ILE A 1 99 ? -23.243 1.795 5.081 1.00 55.22 99 ILE A N 1
ATOM 789 C CA . ILE A 1 99 ? -22.366 0.642 4.954 1.00 55.22 99 ILE A CA 1
ATOM 790 C C . ILE A 1 99 ? -23.253 -0.553 4.637 1.00 55.22 99 ILE A C 1
ATOM 792 O O . ILE A 1 99 ? -23.912 -1.115 5.509 1.00 55.22 99 ILE A O 1
ATOM 796 N N . ASN A 1 100 ? -23.265 -0.964 3.376 1.00 56.03 100 ASN A N 1
ATOM 797 C CA . ASN A 1 100 ? -23.879 -2.223 2.983 1.00 56.03 100 ASN A CA 1
ATOM 798 C C . ASN A 1 100 ? -22.896 -3.369 3.282 1.00 56.03 100 ASN A C 1
ATOM 800 O O . ASN A 1 100 ? -22.222 -3.880 2.386 1.00 56.03 100 ASN A O 1
ATOM 804 N N . ILE A 1 101 ? -22.739 -3.719 4.564 1.00 62.38 101 ILE A N 1
ATOM 805 C CA . ILE A 1 101 ? -22.016 -4.940 4.939 1.00 62.38 101 ILE A CA 1
ATOM 806 C C . ILE A 1 101 ? -22.953 -6.108 4.643 1.00 62.38 101 ILE A C 1
ATOM 808 O O . ILE A 1 101 ? -24.047 -6.192 5.197 1.00 62.38 101 ILE A O 1
ATOM 812 N N . LYS A 1 102 ? -22.538 -7.013 3.755 1.00 65.94 102 LYS A N 1
ATOM 813 C CA . LYS A 1 102 ? -23.311 -8.224 3.465 1.00 65.94 102 LYS A CA 1
ATOM 814 C C . LYS A 1 102 ? -23.401 -9.080 4.732 1.00 65.94 102 LYS A C 1
ATOM 816 O O . LYS A 1 102 ? -22.395 -9.295 5.404 1.00 65.94 102 LYS A O 1
ATOM 821 N N . GLU A 1 103 ? -24.579 -9.630 5.019 1.00 63.16 103 GLU A N 1
ATOM 822 C CA . GLU A 1 103 ? -24.830 -10.466 6.211 1.00 63.16 103 GLU A CA 1
ATOM 823 C C . GLU A 1 103 ? -23.858 -11.653 6.340 1.00 63.16 103 GLU A C 1
ATOM 825 O O . GLU A 1 103 ? -23.446 -12.013 7.441 1.00 63.16 103 GLU A O 1
ATOM 830 N N . PHE A 1 104 ? -23.429 -12.230 5.213 1.00 59.97 104 PHE A N 1
ATOM 831 C CA . PHE A 1 104 ? -22.439 -13.312 5.183 1.00 59.97 104 PHE A CA 1
ATOM 832 C C . PHE A 1 104 ? -21.080 -12.893 5.764 1.00 59.97 104 PHE A C 1
ATOM 834 O O . PHE A 1 104 ? -20.395 -13.676 6.421 1.00 59.97 104 PHE A O 1
ATOM 841 N N . ASP A 1 105 ? -20.686 -11.644 5.542 1.00 65.75 105 ASP A N 1
ATOM 842 C CA . ASP A 1 105 ? -19.406 -11.122 5.998 1.00 65.75 105 ASP A CA 1
ATOM 843 C C . ASP A 1 105 ? -19.467 -10.672 7.455 1.00 65.75 105 ASP A C 1
ATOM 845 O O . ASP A 1 105 ? -18.487 -10.841 8.176 1.00 65.75 105 ASP A O 1
ATOM 849 N N . LEU A 1 106 ? -20.637 -10.229 7.925 1.00 68.06 106 LEU A N 1
ATOM 850 C CA . LEU A 1 106 ? -20.902 -10.067 9.356 1.00 68.06 106 LEU A CA 1
ATOM 851 C C . LEU A 1 106 ? -20.750 -11.403 10.092 1.00 68.06 106 LEU A C 1
ATOM 853 O O . LEU A 1 106 ? -20.040 -11.469 11.090 1.00 68.06 106 LEU A O 1
ATOM 857 N N . GLN A 1 107 ? -21.320 -12.487 9.560 1.00 66.69 107 GLN A N 1
ATOM 858 C CA . GLN A 1 107 ? -21.186 -13.819 10.158 1.00 66.69 107 GLN A CA 1
ATOM 859 C C . GLN A 1 107 ? -19.719 -14.276 10.243 1.00 66.69 107 GLN A C 1
ATOM 861 O O . GLN A 1 107 ? -19.290 -14.794 11.271 1.00 66.69 107 GLN A O 1
ATOM 866 N N . ASN A 1 108 ? -18.913 -14.013 9.209 1.00 70.81 108 ASN A N 1
ATOM 867 C CA . ASN A 1 108 ? -17.474 -14.285 9.251 1.00 70.81 108 ASN A CA 1
ATOM 868 C C . ASN A 1 108 ? -16.744 -13.462 10.325 1.00 70.81 108 ASN A C 1
ATOM 870 O O . ASN A 1 108 ? -15.891 -14.009 11.026 1.00 70.81 108 ASN A O 1
ATOM 874 N N . LEU A 1 109 ? -17.092 -12.181 10.477 1.00 71.44 109 LEU A N 1
ATOM 875 C CA . LEU A 1 109 ? -16.510 -11.308 11.498 1.00 71.44 109 LEU A CA 1
ATOM 876 C C . LEU A 1 109 ? -16.882 -11.763 12.921 1.00 71.44 109 LEU A C 1
ATOM 878 O O . LEU A 1 109 ? -16.002 -11.790 13.781 1.00 71.44 109 LEU A O 1
ATOM 882 N N . PHE A 1 110 ? -18.125 -12.204 13.156 1.00 69.12 110 PHE A N 1
ATOM 883 C CA . PHE A 1 110 ? -18.563 -12.764 14.447 1.00 69.12 110 PHE A CA 1
ATOM 884 C C . PHE A 1 110 ? -17.896 -14.100 14.786 1.00 69.12 110 PHE A C 1
ATOM 886 O O . PHE A 1 110 ? -17.621 -14.384 15.948 1.00 69.12 110 PHE A O 1
ATOM 893 N N . GLU A 1 111 ? -17.561 -14.906 13.778 1.00 74.12 111 GLU A N 1
ATOM 894 C CA . GLU A 1 111 ? -16.762 -16.126 13.951 1.00 74.12 111 GLU A CA 1
ATOM 895 C C . GLU A 1 111 ? -15.262 -15.839 14.182 1.00 74.12 111 GLU A C 1
ATOM 897 O O . GLU A 1 111 ? -14.448 -16.764 14.241 1.00 74.12 111 GLU A O 1
ATOM 902 N N . GLY A 1 112 ? -14.870 -14.564 14.302 1.00 68.38 112 GLY A N 1
ATOM 903 C CA . GLY A 1 112 ? -13.489 -14.136 14.519 1.00 68.38 112 GLY A CA 1
ATOM 904 C C . GLY A 1 112 ? -12.605 -14.267 13.277 1.00 68.38 112 GLY A C 1
ATOM 905 O O . GLY A 1 112 ? -11.376 -14.233 13.388 1.00 68.38 112 GLY A O 1
ATOM 906 N N . ARG A 1 113 ? -13.198 -14.434 12.085 1.00 73.12 113 ARG A N 1
ATOM 907 C CA . ARG A 1 113 ? -12.457 -14.487 10.821 1.00 73.12 113 ARG A CA 1
ATOM 908 C C . ARG A 1 113 ? -12.301 -13.075 10.247 1.00 73.12 113 ARG A C 1
ATOM 910 O O . ARG A 1 113 ? -13.303 -12.415 9.980 1.00 73.12 113 ARG A O 1
ATOM 917 N N . PRO A 1 114 ? -11.066 -12.604 9.997 1.00 69.62 114 PRO A N 1
ATOM 918 C CA . PRO A 1 114 ? -10.858 -11.302 9.380 1.00 69.62 114 PRO A CA 1
ATOM 919 C C . PRO A 1 114 ? -11.331 -11.322 7.922 1.00 69.62 114 PRO A C 1
ATOM 921 O O . PRO A 1 114 ? -10.938 -12.195 7.145 1.00 69.62 114 PRO A O 1
ATOM 924 N N . VAL A 1 115 ? -12.144 -10.336 7.544 1.00 72.56 115 VAL A N 1
ATOM 925 C CA . VAL A 1 115 ? -12.618 -10.142 6.168 1.00 72.56 115 VAL A CA 1
ATOM 926 C C . VAL A 1 115 ? -11.843 -8.989 5.534 1.00 72.56 115 VAL A C 1
ATOM 928 O O . VAL A 1 115 ? -11.702 -7.922 6.129 1.00 72.56 115 VAL A O 1
ATOM 931 N N . PHE A 1 116 ? -11.332 -9.202 4.322 1.00 69.88 116 PHE A N 1
ATOM 932 C CA . PHE A 1 116 ? -10.614 -8.187 3.554 1.00 69.88 116 PHE A CA 1
ATOM 933 C C . PHE A 1 116 ? -11.360 -7.917 2.256 1.00 69.88 116 PHE A C 1
ATOM 935 O O . PHE A 1 116 ? -11.621 -8.846 1.493 1.00 69.88 116 PHE A O 1
ATOM 942 N N . TYR A 1 117 ? -11.638 -6.645 1.988 1.00 68.31 117 TYR A N 1
ATOM 943 C CA . TYR A 1 117 ? -12.182 -6.206 0.712 1.00 68.31 117 TYR A CA 1
ATOM 944 C C . TYR A 1 117 ? -11.165 -5.364 -0.030 1.00 68.31 117 TYR A C 1
ATOM 946 O O . TYR A 1 117 ? -10.501 -4.503 0.546 1.00 68.31 117 TYR A O 1
ATOM 954 N N . GLU A 1 118 ? -11.091 -5.605 -1.327 1.00 65.25 118 GLU A N 1
ATOM 955 C CA . GLU A 1 118 ? -10.427 -4.723 -2.263 1.00 65.25 118 GLU A CA 1
ATOM 956 C C . GLU A 1 118 ? -11.496 -3.854 -2.915 1.00 65.25 118 GLU A C 1
ATOM 958 O O . GLU A 1 118 ? -12.497 -4.363 -3.424 1.00 65.25 118 GLU A O 1
ATOM 963 N N . TYR A 1 119 ? -11.315 -2.536 -2.853 1.00 65.31 119 TYR A N 1
ATOM 964 C CA . TYR A 1 119 ? -12.164 -1.632 -3.609 1.00 65.31 119 TYR A CA 1
ATOM 965 C C . TYR A 1 119 ? -11.798 -1.774 -5.085 1.00 65.31 119 TYR A C 1
ATOM 967 O O . TYR A 1 119 ? -10.736 -1.329 -5.516 1.00 65.31 119 TYR A O 1
ATOM 975 N N . VAL A 1 120 ? -12.678 -2.419 -5.842 1.00 65.75 120 VAL A N 1
ATOM 976 C CA . VAL A 1 120 ? -12.608 -2.453 -7.300 1.00 65.75 120 VAL A CA 1
ATOM 977 C C . VAL A 1 120 ? -13.494 -1.321 -7.796 1.00 65.75 120 VAL A C 1
ATOM 979 O O . VAL A 1 120 ? -14.694 -1.322 -7.512 1.00 65.75 120 VAL A O 1
ATOM 982 N N . GLU A 1 121 ? -12.910 -0.342 -8.494 1.00 53.94 121 GLU A N 1
ATOM 983 C CA . GLU A 1 121 ? -13.697 0.712 -9.134 1.00 53.94 121 GLU A CA 1
ATOM 984 C C . GLU A 1 121 ? -14.788 0.071 -10.004 1.00 53.94 121 GLU A C 1
ATOM 986 O O . GLU A 1 121 ? -14.487 -0.800 -10.829 1.00 53.94 121 GLU A O 1
ATOM 991 N N . PRO A 1 122 ? -16.062 0.461 -9.832 1.00 60.78 122 PRO A N 1
ATOM 992 C CA . PRO A 1 122 ? -17.115 -0.015 -10.701 1.00 60.78 122 PRO A CA 1
ATOM 993 C C . PRO A 1 122 ? -16.907 0.611 -12.086 1.00 60.78 122 PRO A C 1
ATOM 995 O O . PRO A 1 122 ? -17.297 1.748 -12.325 1.00 60.78 122 PRO A O 1
ATOM 998 N N . PHE A 1 123 ? -16.325 -0.184 -12.986 1.00 53.47 123 PHE A N 1
ATOM 999 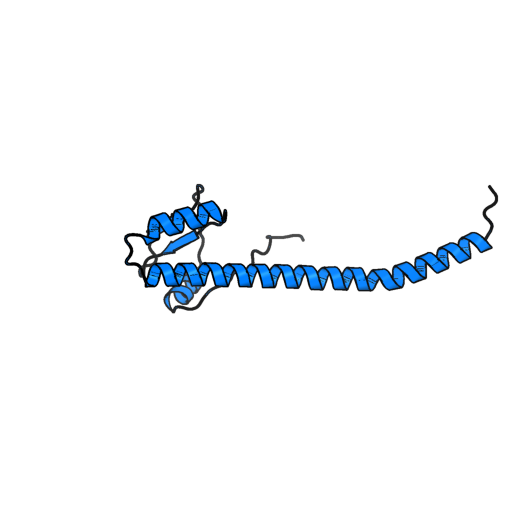C CA . PHE A 1 123 ? -16.210 0.026 -14.432 1.00 53.47 123 PHE A CA 1
ATOM 1000 C C . PHE A 1 123 ? -15.208 1.104 -14.890 1.00 53.47 123 PHE A C 1
ATOM 1002 O O . PHE A 1 123 ? -15.495 2.296 -14.920 1.00 53.47 123 PHE A O 1
ATOM 1009 N N . THR A 1 124 ? -14.074 0.648 -15.422 1.00 47.31 124 THR A N 1
ATOM 1010 C CA . THR A 1 124 ? -13.591 1.150 -16.717 1.00 47.31 124 THR A CA 1
ATOM 1011 C C . THR A 1 124 ? -13.812 0.027 -17.727 1.00 47.31 124 THR A C 1
ATOM 1013 O O . THR A 1 124 ? -13.045 -0.932 -17.772 1.00 47.31 124 THR A O 1
ATOM 1016 N N . ASP A 1 125 ? -14.940 0.103 -18.434 1.00 39.41 125 ASP A N 1
ATOM 1017 C CA . ASP A 1 125 ? -15.184 -0.630 -19.687 1.00 39.41 125 ASP A CA 1
ATOM 1018 C C . ASP A 1 125 ? -14.308 -0.034 -20.808 1.00 39.41 125 ASP A C 1
ATOM 1020 O O . ASP A 1 125 ? -14.160 1.215 -20.831 1.00 39.41 125 ASP A O 1
#

Radius of gyration: 25.43 Å; chains: 1; bounding box: 49×36×76 Å

Secondary structure (DSSP, 8-state):
----HHHHHHHHHHHHHHHHHHHHHHHHHHHHHHHHHHHHHHHHHHHHHHHHHHHHHHS-TTTHHHHHHHHHHHHT--EEEE-TTS-EEEEESSS-------HHHHHHHHTTPPP------S---